Protein AF-A0A1J8Q0C1-F1 (afdb_monomer)

Mean predicted aligned error: 6.51 Å

Radius of gyration: 14.97 Å; Cα contacts (8 Å, |Δi|>4): 74; chains: 1; bounding box: 35×25×44 Å

Organism: NCBI:txid180088

Foldseek 3Di:
DKDKDKDWDDDPNDIDIDMDIDDDDDPPPPPPCPVVVVVVVVVVVVVLLVCLQVVHDDDPSSVNVQCCCCPVVVDRSNVVNPPPDDD

Sequence (87 aa):
MGKVYSGSYTCAGHVVLYLVVVKIGKPSERSRLDNRGQRDSQMVIMHFLNKAHFNTLMNPLELEISHQIKNAIGVNPTFLTHQQTRI

Nearest PDB structures (foldseek):
  8oou-assembly1_A  TM=4.116E-01  e=1.565E+00  Respiratory syncytial virus
  4u1e-assembly1_G  TM=5.614E-01  e=3.805E+00  Saccharomyces cerevisiae S288C
  6dt7-assembly1_B  TM=3.253E-01  e=7.178E+00  Enquatrovirus N4

Secondary structure (DSSP, 8-state):
--EEEEEEEEETTEEEEEEEEE----TT--SSHHHHHHHHHHHHHHHHHHHHHHTPPPPHHHHHHHHIIIIIS---GGGGT------

Structure (mmCIF, N/CA/C/O backbone):
data_AF-A0A1J8Q0C1-F1
#
_entry.id   AF-A0A1J8Q0C1-F1
#
loop_
_atom_site.group_PDB
_atom_site.id
_atom_site.type_symbol
_atom_site.label_atom_id
_atom_site.label_alt_id
_atom_site.label_comp_id
_atom_site.label_asym_id
_atom_site.label_entity_id
_atom_site.label_seq_id
_atom_site.pdbx_PDB_ins_code
_atom_site.Cartn_x
_atom_site.Cartn_y
_atom_site.Cartn_z
_atom_site.occupancy
_atom_site.B_iso_or_equiv
_atom_site.auth_seq_id
_ato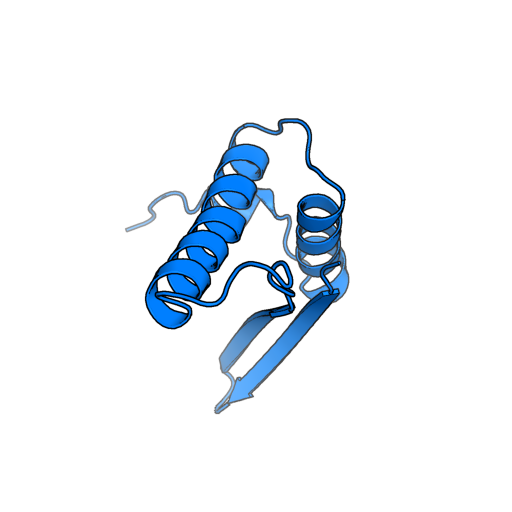m_site.auth_comp_id
_atom_site.auth_asym_id
_atom_site.auth_atom_id
_atom_site.pdbx_PDB_model_num
ATOM 1 N N . MET A 1 1 ? 3.586 4.883 -12.320 1.00 66.44 1 MET A N 1
ATOM 2 C CA . MET A 1 1 ? 2.307 5.521 -11.942 1.00 66.44 1 MET A CA 1
ATOM 3 C C . MET A 1 1 ? 1.451 4.447 -11.301 1.00 66.44 1 MET A C 1
ATOM 5 O O . MET A 1 1 ? 1.259 3.417 -11.937 1.00 66.44 1 MET A O 1
ATOM 9 N N . GLY A 1 2 ? 1.058 4.626 -10.042 1.00 84.88 2 GLY A N 1
ATOM 10 C CA . GLY A 1 2 ? 0.209 3.675 -9.328 1.00 84.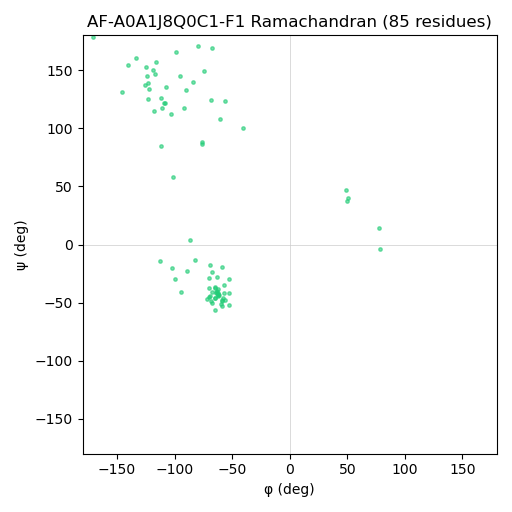88 2 GLY A CA 1
ATOM 11 C C . GLY A 1 2 ? -1.096 4.339 -8.911 1.00 84.88 2 GLY A C 1
ATOM 12 O O . GLY A 1 2 ? -1.113 5.551 -8.706 1.00 84.88 2 GLY A O 1
ATOM 13 N N . LYS A 1 3 ? -2.175 3.566 -8.820 1.00 93.50 3 LYS A N 1
ATOM 14 C CA . LYS A 1 3 ? -3.446 4.000 -8.228 1.00 93.50 3 LYS A CA 1
ATOM 15 C C . LYS A 1 3 ? -3.814 3.041 -7.111 1.00 93.50 3 LYS A C 1
ATOM 17 O O . LYS A 1 3 ? -3.552 1.846 -7.225 1.00 93.50 3 LYS A O 1
ATOM 22 N N . VAL A 1 4 ? -4.421 3.562 -6.056 1.00 94.75 4 VAL A N 1
ATOM 23 C CA . VAL A 1 4 ? -4.881 2.763 -4.925 1.00 94.75 4 VAL A CA 1
ATOM 24 C C . VAL A 1 4 ? -6.371 2.998 -4.770 1.00 94.75 4 VAL A C 1
ATOM 26 O O . VAL A 1 4 ? -6.835 4.133 -4.825 1.00 94.75 4 VAL A O 1
ATOM 29 N N . TYR A 1 5 ? -7.105 1.913 -4.594 1.00 94.44 5 TYR A N 1
ATOM 30 C CA . TYR A 1 5 ? -8.527 1.916 -4.299 1.00 94.44 5 TYR A CA 1
ATOM 31 C C . TYR A 1 5 ? -8.756 1.116 -3.026 1.00 94.44 5 TYR A C 1
ATOM 33 O O . TYR A 1 5 ? -7.997 0.195 -2.722 1.00 94.44 5 TYR A O 1
ATOM 41 N N . SER A 1 6 ? -9.818 1.435 -2.307 1.00 94.00 6 SER A N 1
ATOM 42 C CA . SER A 1 6 ? -10.255 0.688 -1.134 1.00 94.00 6 SER A CA 1
ATOM 43 C C . SER A 1 6 ? -11.753 0.430 -1.203 1.00 94.00 6 SER A C 1
ATOM 45 O O . SER A 1 6 ? -12.479 1.081 -1.958 1.00 94.00 6 SER A O 1
ATOM 47 N N . GLY A 1 7 ? -12.211 -0.558 -0.445 1.00 91.12 7 GLY A N 1
ATOM 48 C CA . GLY A 1 7 ? -13.624 -0.875 -0.339 1.00 91.12 7 GLY A CA 1
ATOM 49 C C . GLY A 1 7 ? -13.904 -1.893 0.753 1.00 91.12 7 GLY A C 1
ATOM 50 O O . GLY A 1 7 ? -12.998 -2.391 1.429 1.00 91.12 7 GLY A O 1
ATOM 51 N N . SER A 1 8 ? -15.186 -2.196 0.912 1.00 90.75 8 SER A N 1
ATOM 52 C CA . SER A 1 8 ? -15.679 -3.229 1.808 1.00 90.75 8 SER A CA 1
ATOM 53 C C . SER A 1 8 ? -16.561 -4.202 1.032 1.00 90.75 8 SER A C 1
ATOM 55 O O . SER A 1 8 ? -17.367 -3.818 0.186 1.00 90.75 8 SER A O 1
ATOM 57 N N . TYR A 1 9 ? -16.382 -5.488 1.300 1.00 92.31 9 TYR A N 1
ATOM 58 C CA . TYR A 1 9 ? -17.229 -6.557 0.801 1.00 92.31 9 TYR A CA 1
ATOM 59 C C . TYR A 1 9 ? -18.032 -7.110 1.971 1.00 92.31 9 TYR A C 1
ATOM 61 O O . TYR A 1 9 ? -17.452 -7.543 2.965 1.00 92.31 9 TYR A O 1
ATOM 69 N N . THR A 1 10 ? -19.360 -7.072 1.869 1.00 93.44 10 THR A N 1
ATOM 70 C CA . THR A 1 10 ? -20.250 -7.534 2.941 1.00 93.44 10 THR A CA 1
ATOM 71 C C . THR A 1 10 ? -20.987 -8.789 2.501 1.00 93.44 10 THR A C 1
ATOM 73 O O . THR A 1 10 ? -21.650 -8.784 1.466 1.00 93.44 10 THR A O 1
ATOM 76 N N . CYS A 1 11 ? -20.896 -9.855 3.293 1.00 92.56 11 CYS A N 1
ATOM 77 C CA . CYS A 1 11 ? -21.609 -11.106 3.055 1.00 92.56 11 CYS A CA 1
ATOM 78 C C . CYS A 1 11 ? -22.002 -11.753 4.387 1.00 92.56 11 CYS A C 1
ATOM 80 O O . CYS A 1 11 ? -21.172 -11.856 5.285 1.00 92.56 11 CYS A O 1
ATOM 82 N N . ALA A 1 12 ? -23.264 -12.172 4.526 1.00 93.81 12 ALA A N 1
ATOM 83 C CA . ALA A 1 12 ? -23.787 -12.832 5.732 1.00 93.81 12 ALA A CA 1
ATOM 84 C C . ALA A 1 12 ? -23.474 -12.090 7.054 1.00 93.81 12 ALA A C 1
ATOM 86 O O . ALA A 1 12 ? -23.173 -12.707 8.069 1.00 93.81 12 ALA A O 1
ATOM 87 N N . GLY A 1 13 ? -23.501 -10.753 7.037 1.00 90.50 13 GLY A N 1
ATOM 88 C CA . GLY A 1 13 ? -23.168 -9.925 8.203 1.00 90.50 13 GLY A CA 1
ATOM 89 C C . GLY A 1 13 ? -21.667 -9.774 8.489 1.00 90.50 13 GLY A C 1
ATOM 90 O O . GLY A 1 13 ? -21.300 -8.991 9.360 1.00 90.50 13 GLY A O 1
ATOM 91 N N . HIS A 1 14 ? -20.791 -10.449 7.740 1.00 89.06 14 HIS A N 1
ATOM 92 C CA . HIS A 1 14 ? -19.346 -10.250 7.797 1.00 89.06 14 HIS A CA 1
ATOM 93 C C . HIS A 1 14 ? -18.908 -9.172 6.809 1.00 89.06 14 HIS A C 1
ATOM 95 O O . HIS A 1 14 ? -19.284 -9.203 5.636 1.00 89.06 14 HIS A O 1
ATOM 101 N N . VAL A 1 15 ? -18.074 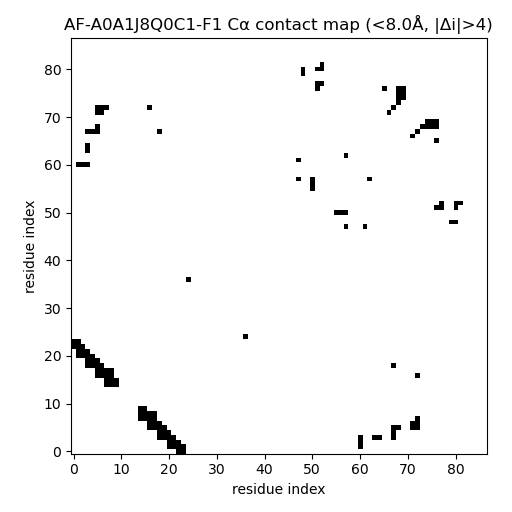-8.244 7.280 1.00 89.12 15 VAL A N 1
ATOM 102 C CA . VAL A 1 15 ? -17.471 -7.190 6.459 1.00 89.12 15 VAL A CA 1
ATOM 103 C C . VAL A 1 15 ? -15.991 -7.497 6.276 1.00 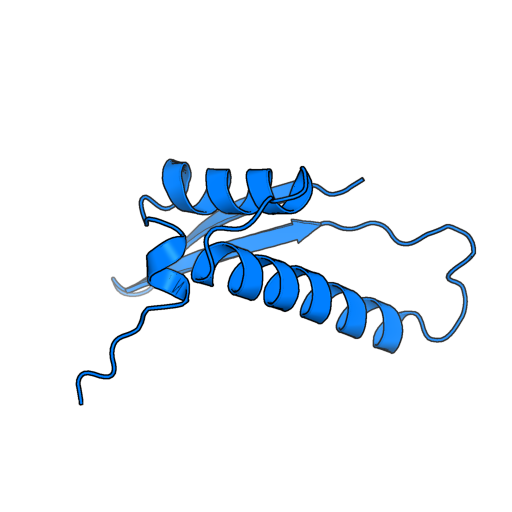89.12 15 VAL A C 1
ATOM 105 O O . VAL A 1 15 ? -15.245 -7.606 7.246 1.00 89.12 15 VAL A O 1
ATOM 108 N N . VAL A 1 16 ? -15.564 -7.618 5.023 1.00 90.75 16 VAL A N 1
ATOM 109 C CA . VAL A 1 16 ? -14.168 -7.810 4.633 1.00 90.75 16 VAL A CA 1
ATOM 110 C C . VAL A 1 16 ? -13.683 -6.548 3.943 1.00 90.75 16 VAL A C 1
ATOM 112 O O . VAL A 1 16 ? -14.195 -6.151 2.899 1.00 90.75 16 VAL A O 1
ATOM 115 N N . LEU A 1 17 ? -12.686 -5.906 4.534 1.00 90.94 17 LEU A N 1
ATOM 116 C CA . LEU A 1 17 ? -12.054 -4.718 3.977 1.00 90.94 17 LEU A CA 1
ATOM 117 C C . LEU A 1 17 ? -10.982 -5.138 2.977 1.00 90.94 17 LEU A C 1
ATOM 119 O O . LEU A 1 17 ? -10.242 -6.092 3.221 1.00 90.94 17 LEU A O 1
ATOM 123 N N . TYR A 1 18 ? -10.877 -4.422 1.863 1.00 91.62 18 TYR A N 1
ATOM 124 C CA . TYR A 1 18 ? -9.881 -4.719 0.842 1.00 91.62 18 TYR A CA 1
ATOM 125 C C . TYR A 1 18 ? -9.267 -3.451 0.251 1.00 91.62 18 TYR A C 1
ATOM 127 O O . TYR A 1 18 ? -9.869 -2.377 0.225 1.00 91.62 18 TYR A O 1
ATOM 135 N N . LEU A 1 19 ? -8.046 -3.609 -0.256 1.00 93.00 19 LEU A N 1
ATOM 136 C CA . LEU A 1 19 ? -7.302 -2.608 -1.011 1.00 93.00 19 LEU A CA 1
ATOM 137 C C . LEU A 1 19 ? -6.915 -3.183 -2.366 1.00 93.00 19 LEU A C 1
ATOM 139 O O . LEU A 1 19 ? -6.480 -4.329 -2.467 1.00 93.00 19 LEU A O 1
ATOM 143 N N . VAL A 1 20 ? -7.026 -2.359 -3.401 1.00 94.88 20 VAL A N 1
ATOM 144 C CA . VAL A 1 20 ? -6.589 -2.681 -4.758 1.00 94.88 20 VAL A CA 1
ATOM 145 C C . VAL A 1 20 ? -5.503 -1.696 -5.155 1.00 94.88 20 VAL A C 1
ATOM 147 O O . VAL A 1 20 ? -5.754 -0.500 -5.293 1.00 94.88 20 VAL A O 1
ATOM 150 N N . VAL A 1 21 ? -4.290 -2.205 -5.361 1.00 93.94 21 VAL A N 1
ATOM 151 C CA . VAL A 1 21 ? -3.150 -1.419 -5.842 1.00 93.94 21 VAL A CA 1
ATOM 152 C C . VAL A 1 21 ? -2.926 -1.732 -7.317 1.00 93.94 21 VAL A C 1
ATOM 154 O O . VAL A 1 21 ? -2.516 -2.832 -7.681 1.00 93.94 21 VAL A O 1
ATOM 157 N N . VAL A 1 22 ? -3.175 -0.749 -8.177 1.00 93.75 22 VAL A N 1
ATOM 158 C CA . VAL A 1 22 ? -2.899 -0.831 -9.612 1.00 93.75 22 VAL A CA 1
ATOM 159 C C . VAL A 1 22 ? -1.505 -0.277 -9.863 1.00 93.75 22 VAL A C 1
ATOM 161 O O . VAL A 1 22 ? -1.255 0.907 -9.634 1.00 93.75 22 VAL A O 1
ATOM 164 N N . LYS A 1 23 ? -0.600 -1.119 -10.365 1.00 89.06 23 LYS A N 1
ATOM 165 C CA . LYS A 1 23 ? 0.733 -0.717 -10.828 1.00 89.06 23 LYS A CA 1
ATOM 166 C C . LYS A 1 23 ? 0.885 -0.976 -12.322 1.00 89.06 23 LYS A C 1
ATOM 168 O O . LYS A 1 23 ? 0.226 -1.846 -12.883 1.00 89.06 23 LYS A O 1
ATOM 173 N N . ILE A 1 24 ? 1.804 -0.246 -12.942 1.00 88.50 24 ILE A N 1
ATOM 174 C CA . ILE A 1 24 ? 2.194 -0.442 -14.337 1.00 88.50 24 ILE A CA 1
ATOM 175 C C . ILE A 1 24 ? 3.699 -0.688 -14.352 1.00 88.50 24 ILE A C 1
ATOM 177 O O . ILE A 1 24 ? 4.459 0.111 -13.797 1.00 88.50 24 ILE A O 1
ATOM 181 N N . GLY A 1 25 ? 4.104 -1.807 -14.952 1.00 85.12 25 GLY A N 1
ATOM 182 C CA . GLY A 1 25 ? 5.507 -2.128 -15.187 1.00 85.12 25 GLY A CA 1
ATOM 183 C C . GLY A 1 25 ? 6.160 -1.187 -16.202 1.00 85.12 25 GLY A C 1
ATOM 184 O O . GLY A 1 25 ? 5.498 -0.405 -16.886 1.00 85.12 25 GLY A O 1
ATOM 185 N N . LYS A 1 26 ? 7.483 -1.246 -16.319 1.00 86.31 26 LYS A N 1
ATOM 186 C CA . LYS A 1 26 ? 8.212 -0.485 -17.343 1.00 86.31 26 LYS A CA 1
ATOM 187 C C . LYS A 1 26 ? 8.010 -1.130 -18.723 1.00 86.31 26 LYS A C 1
ATOM 189 O O . LYS A 1 26 ? 7.966 -2.352 -18.808 1.00 86.31 26 LYS A O 1
ATOM 194 N N . PRO A 1 27 ? 8.021 -0.365 -19.833 1.00 86.75 27 PRO A N 1
ATOM 195 C CA . PRO A 1 27 ? 7.905 -0.931 -21.189 1.00 86.75 27 PRO A CA 1
ATOM 196 C C . PRO A 1 27 ? 9.004 -1.945 -21.571 1.00 86.75 27 PRO A C 1
ATOM 198 O O . PRO A 1 27 ? 8.855 -2.717 -22.521 1.00 86.75 27 PRO A O 1
ATOM 201 N N . SER A 1 28 ? 10.133 -1.918 -20.856 1.00 87.44 28 SER A N 1
ATOM 202 C CA . SER A 1 28 ? 11.252 -2.851 -21.006 1.00 87.44 28 SER A CA 1
ATOM 203 C C . SER A 1 28 ? 11.052 -4.172 -20.259 1.00 87.44 28 SER A C 1
ATOM 205 O O . SER A 1 28 ? 11.775 -5.136 -20.513 1.00 87.44 28 SER A O 1
ATOM 207 N N . GLU A 1 29 ? 10.078 -4.252 -19.354 1.00 83.88 29 GLU A N 1
ATOM 208 C CA . GLU A 1 29 ? 9.727 -5.480 -18.649 1.00 83.88 29 GLU A CA 1
ATOM 209 C C . GLU A 1 29 ? 8.939 -6.368 -19.612 1.00 83.88 29 GLU A C 1
ATOM 211 O O . GLU A 1 29 ? 7.723 -6.289 -19.687 1.00 83.88 29 GLU A O 1
ATOM 216 N N . ARG A 1 30 ? 9.654 -7.163 -20.418 1.00 80.12 30 ARG A N 1
ATOM 217 C CA . ARG A 1 30 ? 9.073 -8.053 -21.444 1.00 80.12 30 ARG A CA 1
ATOM 218 C C . ARG A 1 30 ? 9.245 -9.543 -21.141 1.00 80.12 30 ARG A C 1
ATOM 220 O O . ARG A 1 30 ? 8.593 -10.370 -21.765 1.00 80.12 30 ARG A O 1
ATOM 227 N N . SER A 1 31 ? 10.114 -9.905 -20.196 1.00 81.81 31 SER A N 1
ATOM 228 C CA . SER A 1 31 ? 10.412 -11.294 -19.825 1.00 81.81 31 SER A CA 1
ATOM 229 C C . SER A 1 31 ? 10.020 -11.587 -18.375 1.00 81.81 31 SER A C 1
ATOM 231 O O . SER A 1 31 ? 10.120 -10.719 -17.507 1.00 81.81 31 SER A O 1
ATOM 233 N N . ARG A 1 32 ? 9.576 -12.828 -18.103 1.00 79.31 32 ARG A N 1
ATOM 234 C CA . ARG A 1 32 ? 9.159 -13.309 -16.764 1.00 79.31 32 ARG A CA 1
ATOM 235 C C . ARG A 1 32 ? 8.153 -12.374 -16.070 1.00 79.31 32 ARG A C 1
ATOM 237 O O . ARG A 1 32 ? 8.257 -12.129 -14.868 1.00 79.31 32 ARG A O 1
ATOM 244 N N . LEU A 1 33 ? 7.206 -11.852 -16.855 1.00 73.94 33 LEU A N 1
ATOM 245 C CA . LEU A 1 33 ? 6.208 -10.863 -16.437 1.00 73.94 33 LEU A CA 1
ATOM 246 C C . LEU A 1 33 ? 5.440 -11.290 -15.186 1.00 73.94 33 LEU A C 1
ATOM 248 O O . LEU A 1 33 ? 5.264 -10.480 -14.283 1.00 73.94 33 LEU A O 1
ATOM 252 N N . ASP A 1 34 ? 5.061 -12.564 -15.117 1.00 77.00 34 ASP A N 1
ATOM 253 C CA . ASP A 1 34 ? 4.290 -13.128 -14.010 1.00 77.00 34 ASP A CA 1
ATOM 254 C C . ASP A 1 34 ? 5.078 -13.107 -12.684 1.00 77.00 34 ASP A C 1
ATOM 256 O O . ASP A 1 34 ? 4.711 -12.414 -11.735 1.00 77.00 34 ASP A O 1
ATOM 260 N N . ASN A 1 35 ? 6.266 -13.723 -12.659 1.00 85.38 35 ASN A N 1
ATOM 261 C CA . ASN A 1 35 ? 7.127 -13.760 -11.468 1.00 85.38 35 ASN A CA 1
ATOM 262 C C . ASN A 1 35 ? 7.593 -12.370 -11.011 1.00 85.38 35 ASN A C 1
ATOM 264 O O . ASN A 1 35 ? 7.716 -12.111 -9.813 1.00 85.38 35 ASN A O 1
ATOM 268 N N . ARG A 1 36 ? 7.895 -11.469 -11.955 1.00 86.12 36 ARG A N 1
ATOM 269 C CA . ARG A 1 36 ? 8.267 -10.084 -11.635 1.00 86.12 36 ARG A CA 1
ATOM 270 C C . ARG A 1 36 ? 7.068 -9.332 -11.067 1.00 86.12 36 ARG A C 1
ATOM 272 O O . ARG A 1 36 ? 7.177 -8.725 -10.007 1.00 86.12 36 ARG A O 1
ATOM 279 N N . GLY A 1 37 ? 5.921 -9.427 -11.738 1.00 86.88 37 GLY A N 1
ATOM 280 C CA . GLY A 1 37 ? 4.666 -8.822 -11.317 1.00 86.88 37 GLY A CA 1
ATOM 281 C C . GLY A 1 37 ? 4.320 -9.209 -9.884 1.00 86.88 37 GLY A C 1
ATOM 282 O O . GLY A 1 37 ? 4.146 -8.319 -9.049 1.00 86.88 37 GLY A O 1
ATOM 283 N N . GLN A 1 38 ? 4.326 -10.510 -9.592 1.00 88.44 38 GLN A N 1
ATOM 284 C CA . GLN A 1 38 ? 4.086 -11.053 -8.258 1.00 88.44 38 GLN A CA 1
ATOM 285 C C . GLN A 1 38 ? 5.102 -10.529 -7.236 1.00 88.44 38 GLN A C 1
ATOM 287 O O . GLN A 1 38 ? 4.708 -10.029 -6.181 1.00 88.44 38 GLN A O 1
ATOM 292 N N . ARG A 1 39 ? 6.399 -10.569 -7.567 1.00 90.88 39 ARG A N 1
ATOM 293 C CA . ARG A 1 39 ? 7.462 -10.089 -6.678 1.00 90.88 39 ARG A CA 1
ATOM 294 C C . ARG A 1 39 ? 7.300 -8.617 -6.333 1.00 90.88 39 ARG A C 1
ATOM 296 O O . ARG A 1 39 ? 7.326 -8.291 -5.151 1.00 90.88 39 ARG A O 1
ATOM 303 N N . ASP A 1 40 ? 7.134 -7.718 -7.307 1.00 90.38 40 ASP A N 1
ATOM 304 C CA . ASP A 1 40 ? 7.038 -6.302 -6.935 1.00 90.38 40 ASP A CA 1
ATOM 305 C C . ASP A 1 40 ? 5.722 -5.998 -6.216 1.00 90.38 40 ASP A C 1
ATOM 307 O O . ASP A 1 40 ? 5.701 -5.105 -5.378 1.00 90.38 40 ASP A O 1
ATOM 311 N N . SER A 1 41 ? 4.640 -6.737 -6.489 1.00 90.25 41 SER A N 1
ATOM 312 C CA . SER A 1 41 ? 3.405 -6.6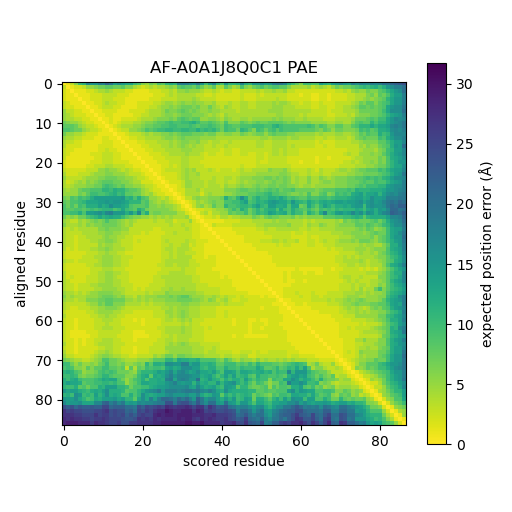04 -5.704 1.00 90.25 41 SER A CA 1
ATOM 313 C C . SER A 1 41 ? 3.636 -6.987 -4.239 1.00 90.25 41 SER A C 1
ATOM 315 O O . SER A 1 41 ? 3.229 -6.251 -3.343 1.00 90.25 41 SER A O 1
ATOM 317 N N . GLN A 1 42 ? 4.363 -8.080 -3.984 1.00 92.50 42 GLN A N 1
ATOM 318 C CA . GLN A 1 42 ? 4.771 -8.459 -2.631 1.00 92.50 42 GLN A CA 1
ATOM 319 C C . GLN A 1 42 ? 5.677 -7.393 -1.996 1.00 92.50 42 GLN A C 1
ATOM 321 O O . GLN A 1 42 ? 5.458 -7.011 -0.849 1.00 92.50 42 GLN A O 1
ATOM 326 N N . MET A 1 43 ? 6.657 -6.870 -2.740 1.00 93.06 43 MET A N 1
ATOM 327 C CA . MET A 1 43 ? 7.570 -5.835 -2.243 1.00 93.06 43 MET A CA 1
ATOM 328 C C . MET A 1 43 ? 6.846 -4.537 -1.886 1.00 93.06 43 MET A C 1
ATOM 330 O O . MET A 1 43 ? 7.171 -3.948 -0.862 1.00 93.06 43 MET A O 1
ATOM 334 N N . VAL A 1 44 ? 5.857 -4.102 -2.674 1.00 93.50 44 VAL A N 1
ATOM 335 C CA . VAL A 1 44 ? 5.058 -2.903 -2.362 1.00 93.50 44 VAL A CA 1
ATOM 336 C C . VAL A 1 44 ? 4.404 -3.031 -0.986 1.00 93.50 44 VAL A C 1
ATOM 338 O O . VAL A 1 44 ? 4.516 -2.117 -0.171 1.00 93.50 44 VAL A O 1
ATOM 341 N N . ILE A 1 45 ? 3.773 -4.173 -0.700 1.00 92.62 45 ILE A N 1
ATOM 342 C CA . ILE A 1 45 ? 3.110 -4.399 0.589 1.00 92.62 45 ILE A CA 1
ATOM 343 C C . ILE A 1 45 ? 4.128 -4.547 1.722 1.00 92.62 45 ILE A C 1
ATOM 345 O O . ILE A 1 45 ? 3.974 -3.909 2.759 1.00 92.62 45 ILE A O 1
ATOM 349 N N . MET A 1 46 ? 5.192 -5.329 1.529 1.00 94.38 46 MET A N 1
ATOM 350 C CA . MET A 1 46 ? 6.207 -5.531 2.570 1.00 94.38 46 MET A CA 1
ATOM 351 C C . MET A 1 46 ? 6.920 -4.230 2.941 1.00 94.38 46 MET A C 1
ATOM 353 O O . MET A 1 46 ? 7.130 -3.949 4.119 1.00 94.38 46 MET A O 1
ATOM 357 N N . HIS A 1 47 ? 7.254 -3.405 1.947 1.00 94.69 47 HIS A N 1
ATOM 358 C CA . HIS A 1 47 ? 7.917 -2.123 2.173 1.00 94.69 47 HIS A CA 1
ATOM 359 C C . HIS A 1 47 ? 6.996 -1.135 2.886 1.00 94.69 47 HIS A C 1
ATOM 361 O O . HIS A 1 47 ? 7.427 -0.464 3.823 1.00 94.69 47 HIS A O 1
ATOM 367 N N . PHE A 1 48 ? 5.718 -1.097 2.498 1.00 94.31 48 PHE A N 1
ATOM 368 C CA . PHE A 1 48 ? 4.698 -0.317 3.189 1.00 94.31 48 PHE A CA 1
ATOM 369 C C . PHE A 1 48 ? 4.558 -0.733 4.659 1.00 94.31 48 PHE A C 1
ATOM 371 O O . PHE A 1 48 ? 4.674 0.115 5.541 1.00 94.31 48 PHE A O 1
ATOM 378 N N . LEU A 1 49 ? 4.363 -2.028 4.935 1.00 93.31 49 LEU A N 1
ATOM 379 C CA . LEU A 1 49 ? 4.179 -2.536 6.298 1.00 93.31 49 LEU A CA 1
ATOM 380 C C . LEU A 1 49 ? 5.410 -2.269 7.168 1.00 93.31 49 LEU A C 1
ATOM 382 O O . LEU A 1 49 ? 5.271 -1.787 8.288 1.00 93.31 49 LEU A O 1
ATOM 386 N N . ASN A 1 50 ? 6.615 -2.496 6.640 1.00 93.94 50 ASN A N 1
ATOM 387 C CA . ASN A 1 50 ? 7.8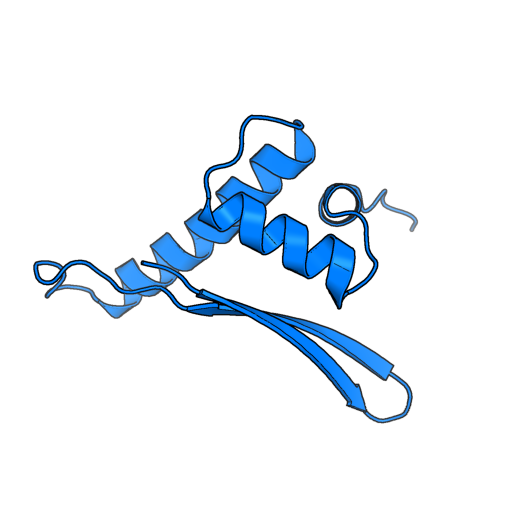56 -2.196 7.350 1.00 93.94 50 ASN A CA 1
ATOM 388 C C . ASN A 1 50 ? 7.933 -0.713 7.749 1.00 93.94 50 ASN A C 1
ATOM 390 O O . ASN A 1 50 ? 8.226 -0.373 8.895 1.00 93.94 50 ASN A O 1
ATOM 394 N N . LYS A 1 51 ? 7.612 0.192 6.820 1.00 93.12 51 LYS A N 1
ATOM 395 C CA . LYS A 1 51 ? 7.636 1.629 7.102 1.00 93.12 51 LYS A CA 1
ATOM 396 C C . LYS A 1 51 ? 6.531 2.081 8.044 1.00 93.12 51 LYS A C 1
ATOM 398 O O . LYS A 1 51 ? 6.787 2.950 8.871 1.00 93.12 51 LYS A O 1
ATOM 403 N N . ALA A 1 52 ? 5.339 1.499 7.932 1.00 90.69 52 ALA A N 1
ATOM 404 C CA . ALA A 1 52 ? 4.222 1.760 8.833 1.00 90.69 52 ALA A CA 1
ATOM 405 C C . ALA A 1 52 ? 4.533 1.298 10.263 1.00 90.69 52 ALA A C 1
ATOM 407 O O . ALA A 1 52 ? 4.151 1.974 11.215 1.00 90.69 52 ALA A O 1
ATOM 408 N N . HIS A 1 53 ? 5.257 0.185 10.412 1.00 89.19 53 HIS A N 1
ATOM 409 C CA . HIS A 1 53 ? 5.698 -0.331 11.706 1.00 89.19 53 HIS A CA 1
ATOM 410 C C . HIS A 1 53 ? 6.730 0.583 12.376 1.00 89.19 53 HIS A C 1
ATOM 412 O O . HIS A 1 53 ? 6.556 0.983 13.521 1.00 89.19 53 HIS A O 1
ATOM 418 N N . PHE A 1 54 ? 7.783 0.966 11.650 1.00 91.50 54 PHE A N 1
ATOM 419 C CA . PHE A 1 54 ? 8.855 1.810 12.194 1.00 91.50 54 PHE A CA 1
ATOM 420 C C . PHE A 1 54 ? 8.585 3.318 12.085 1.00 91.50 54 PHE A C 1
ATOM 422 O O . PHE A 1 54 ? 9.458 4.118 12.412 1.00 91.50 54 PHE A O 1
ATOM 429 N N . ASN A 1 55 ? 7.404 3.713 11.601 1.00 89.38 55 ASN A N 1
ATOM 430 C CA . ASN A 1 55 ? 7.019 5.104 11.358 1.00 89.38 55 ASN A CA 1
ATOM 431 C C . ASN A 1 55 ? 8.083 5.902 10.570 1.00 89.38 55 ASN A C 1
ATOM 433 O O . ASN A 1 55 ? 8.474 7.008 10.942 1.00 89.38 55 ASN A O 1
ATOM 437 N N . THR A 1 56 ? 8.595 5.309 9.488 1.00 93.62 56 THR A N 1
ATOM 438 C CA . THR A 1 56 ? 9.641 5.917 8.643 1.00 93.62 56 THR A CA 1
ATOM 439 C C . THR A 1 56 ? 9.055 6.575 7.393 1.00 93.62 56 THR A C 1
ATOM 441 O O . THR A 1 56 ? 7.898 6.356 7.034 1.00 93.62 56 THR A O 1
ATOM 444 N N . LEU A 1 57 ? 9.861 7.397 6.710 1.00 93.38 57 LEU A N 1
ATOM 445 C CA . LEU A 1 57 ? 9.423 8.184 5.554 1.00 93.38 57 LEU A CA 1
ATOM 446 C C . LEU A 1 57 ? 8.825 7.315 4.437 1.00 93.38 57 LEU A C 1
ATOM 448 O O . LEU A 1 57 ? 9.481 6.430 3.879 1.00 93.38 57 LEU A O 1
ATOM 452 N N . MET A 1 58 ? 7.586 7.629 4.065 1.00 94.75 58 MET A N 1
ATOM 453 C CA . MET A 1 58 ? 6.828 6.946 3.019 1.00 94.75 58 MET A CA 1
ATOM 454 C C . MET A 1 58 ? 6.948 7.666 1.672 1.00 94.75 58 MET A C 1
ATOM 456 O O . MET A 1 58 ? 7.020 8.891 1.608 1.00 94.75 58 MET A O 1
ATOM 460 N N . ASN A 1 59 ? 6.973 6.902 0.581 1.00 93.62 59 ASN A N 1
ATOM 461 C CA . ASN A 1 59 ? 6.873 7.448 -0.773 1.00 93.62 59 ASN A CA 1
ATOM 462 C C . ASN A 1 59 ? 5.400 7.773 -1.124 1.00 93.62 59 ASN A C 1
ATOM 464 O O . ASN A 1 59 ? 4.494 7.378 -0.389 1.00 93.62 59 ASN A O 1
ATOM 468 N N . PRO A 1 60 ? 5.121 8.454 -2.253 1.00 94.81 60 PRO A N 1
ATOM 469 C CA . PRO A 1 60 ? 3.752 8.843 -2.603 1.00 94.81 60 PRO A CA 1
ATOM 470 C C . PRO A 1 60 ? 2.752 7.681 -2.703 1.00 94.81 60 PRO A C 1
ATOM 472 O O . PRO A 1 60 ? 1.596 7.842 -2.328 1.00 94.81 60 PRO A O 1
ATOM 475 N N . LEU A 1 61 ? 3.180 6.502 -3.174 1.00 93.25 61 LEU A N 1
ATOM 476 C CA . LEU A 1 61 ? 2.303 5.328 -3.265 1.00 93.25 61 LEU A CA 1
ATOM 477 C C . LEU A 1 61 ? 1.947 4.796 -1.871 1.00 93.25 61 LEU A C 1
ATOM 479 O O . LEU A 1 61 ? 0.794 4.486 -1.602 1.00 93.25 61 LEU A O 1
ATOM 483 N N . GLU A 1 62 ? 2.933 4.711 -0.982 1.00 94.25 62 GLU A N 1
ATOM 484 C CA . GLU A 1 62 ? 2.758 4.284 0.410 1.00 94.25 62 GLU A CA 1
ATOM 485 C C . GLU A 1 62 ? 1.889 5.267 1.206 1.00 94.25 62 GLU A C 1
ATOM 487 O O . GLU A 1 62 ? 1.061 4.844 2.011 1.00 94.25 62 GLU A O 1
ATOM 492 N N . LEU A 1 63 ? 2.034 6.572 0.954 1.00 93.31 63 LEU A N 1
ATOM 493 C CA . LEU A 1 63 ? 1.176 7.602 1.541 1.00 93.31 63 LEU A CA 1
ATOM 494 C C . LEU A 1 63 ? -0.275 7.463 1.074 1.00 93.31 63 LEU A C 1
ATOM 496 O O . LEU A 1 63 ? -1.180 7.562 1.898 1.00 93.31 63 LEU A O 1
ATOM 500 N N . GLU A 1 64 ? -0.502 7.178 -0.210 1.00 94.12 64 GLU A N 1
ATOM 501 C CA . GLU A 1 64 ? -1.850 6.920 -0.723 1.00 94.12 64 GLU A CA 1
ATOM 502 C C . GLU A 1 64 ? -2.453 5.650 -0.095 1.00 94.12 64 GLU A C 1
ATOM 504 O O . GLU A 1 64 ? -3.608 5.661 0.322 1.00 94.12 64 GLU A O 1
ATOM 509 N N . ILE A 1 65 ? -1.669 4.575 0.067 1.00 94.06 65 ILE A N 1
ATOM 510 C CA . ILE A 1 65 ? -2.111 3.367 0.787 1.00 94.06 65 ILE A CA 1
ATOM 511 C C . ILE A 1 65 ? -2.506 3.716 2.232 1.00 94.06 65 ILE A C 1
ATOM 513 O O . ILE A 1 65 ? -3.604 3.362 2.667 1.00 94.06 65 ILE A O 1
ATOM 517 N N . SER A 1 66 ? -1.664 4.460 2.959 1.00 91.94 66 SER A N 1
ATOM 518 C CA . SER A 1 66 ? -1.975 4.947 4.313 1.00 91.94 66 SER A CA 1
ATOM 519 C C . SER A 1 66 ? -3.252 5.789 4.354 1.00 91.94 66 SER A C 1
ATOM 521 O O . SER A 1 66 ? -4.057 5.640 5.273 1.00 91.94 66 SER A O 1
ATOM 523 N N . HIS A 1 67 ? -3.453 6.662 3.366 1.00 91.62 67 HIS A N 1
ATOM 524 C CA . HIS A 1 67 ? -4.628 7.521 3.263 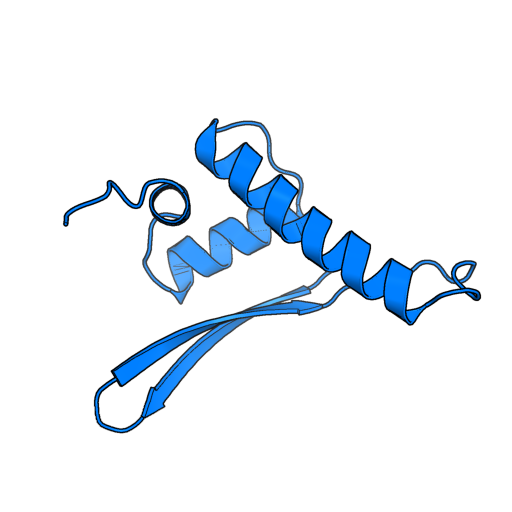1.00 91.62 67 HIS A CA 1
ATOM 525 C C . HIS A 1 67 ? -5.911 6.705 3.057 1.00 91.62 67 HIS A C 1
ATOM 527 O O . HIS A 1 67 ? -6.888 6.914 3.775 1.00 91.62 67 HIS A O 1
ATOM 533 N N . GLN A 1 68 ? -5.894 5.724 2.150 1.00 92.12 68 GLN A N 1
ATOM 534 C CA . GLN A 1 68 ? -7.024 4.824 1.902 1.00 92.12 68 GLN A CA 1
ATOM 535 C C . GLN A 1 68 ? -7.377 3.989 3.146 1.00 92.12 68 GLN A C 1
ATOM 537 O O . GLN A 1 68 ? -8.549 3.881 3.510 1.00 92.12 68 GLN A O 1
ATOM 542 N N . ILE A 1 69 ? -6.372 3.462 3.856 1.00 89.38 69 ILE A N 1
ATOM 543 C CA . ILE A 1 69 ? -6.575 2.705 5.103 1.00 89.38 69 ILE A CA 1
ATOM 544 C C . ILE A 1 69 ? -7.161 3.597 6.209 1.00 89.38 69 ILE A C 1
ATOM 546 O O . ILE A 1 69 ? -8.125 3.220 6.875 1.00 89.38 69 ILE A O 1
ATOM 550 N N . LYS A 1 70 ? -6.615 4.802 6.391 1.00 86.06 70 LYS A N 1
ATOM 551 C CA . LYS A 1 70 ? -7.050 5.696 7.467 1.00 86.06 70 LYS A CA 1
ATOM 552 C C . LYS A 1 70 ? -8.435 6.285 7.218 1.00 86.06 70 LYS A C 1
ATOM 554 O O . LYS A 1 70 ? -9.259 6.293 8.126 1.00 86.06 70 LYS A O 1
ATOM 559 N N . ASN A 1 71 ? -8.684 6.784 6.011 1.00 81.56 71 ASN A N 1
ATOM 560 C CA . ASN A 1 71 ? -9.832 7.650 5.745 1.00 81.56 71 ASN A CA 1
ATOM 561 C C . ASN A 1 71 ? -11.013 6.917 5.106 1.00 81.56 71 ASN A C 1
ATOM 563 O O . ASN A 1 71 ? -12.149 7.316 5.332 1.00 81.56 71 ASN A O 1
ATOM 567 N N . ALA A 1 72 ? -10.768 5.855 4.333 1.00 76.12 72 ALA A N 1
ATOM 568 C CA . ALA A 1 72 ? -11.847 5.074 3.728 1.00 76.12 72 ALA A CA 1
ATOM 569 C C . ALA A 1 72 ? -12.229 3.867 4.593 1.00 76.12 72 ALA A C 1
ATOM 571 O O . ALA A 1 72 ? -13.407 3.561 4.753 1.00 76.12 72 ALA A O 1
ATOM 572 N N . ILE A 1 73 ? -11.228 3.193 5.164 1.00 79.00 73 ILE A N 1
ATOM 573 C CA . ILE A 1 73 ? -11.433 2.003 5.999 1.00 79.00 73 ILE A CA 1
ATOM 574 C C . ILE A 1 73 ? -11.626 2.372 7.485 1.00 79.00 73 ILE A C 1
ATOM 576 O O . ILE A 1 73 ? -12.242 1.616 8.233 1.00 79.00 73 ILE A O 1
ATOM 580 N N . GLY A 1 74 ? -11.145 3.541 7.924 1.00 77.00 74 GLY A N 1
ATOM 581 C CA . GLY A 1 74 ? -11.307 4.015 9.305 1.00 77.00 74 GLY A CA 1
ATOM 582 C C . GLY A 1 74 ? -10.365 3.351 10.315 1.00 77.00 74 GLY A C 1
ATOM 583 O O . GLY A 1 74 ? -10.574 3.462 11.521 1.00 77.00 74 GLY A O 1
ATOM 584 N N . VAL A 1 75 ? -9.323 2.656 9.847 1.00 76.12 75 VAL A N 1
ATOM 585 C CA . VAL A 1 75 ? -8.343 1.961 10.694 1.00 76.12 75 VAL A CA 1
ATOM 586 C C . VAL A 1 75 ? -7.026 2.727 10.655 1.00 76.12 75 VAL A C 1
ATOM 588 O O . VAL A 1 75 ? -6.572 3.130 9.589 1.00 76.12 75 VAL A O 1
ATOM 591 N N . ASN A 1 76 ? -6.367 2.935 11.799 1.00 73.38 76 ASN A N 1
ATOM 592 C CA . ASN A 1 76 ? -5.016 3.501 11.771 1.00 73.38 76 ASN A CA 1
ATOM 593 C C . ASN A 1 76 ? -4.048 2.469 11.142 1.00 73.38 76 ASN A C 1
ATOM 595 O O . ASN A 1 76 ? -3.963 1.352 11.659 1.00 73.38 76 ASN A O 1
ATOM 599 N N . PRO A 1 77 ? -3.303 2.820 10.072 1.00 69.38 77 PRO A N 1
ATOM 600 C CA . PRO A 1 77 ? -2.405 1.898 9.372 1.00 69.38 77 PRO A CA 1
ATOM 601 C C . PRO A 1 77 ? -1.390 1.177 10.266 1.00 69.38 77 PRO A C 1
ATOM 603 O O . PRO A 1 77 ? -1.026 0.038 9.982 1.00 69.38 77 PRO A O 1
ATOM 606 N N . THR A 1 78 ? -0.963 1.797 11.368 1.00 68.94 78 THR A N 1
ATOM 607 C CA . THR A 1 78 ? -0.035 1.196 12.337 1.00 68.94 78 THR A CA 1
ATOM 608 C C . THR A 1 78 ? -0.628 -0.056 13.004 1.00 68.94 78 THR A C 1
ATOM 610 O O . THR A 1 78 ? 0.106 -0.985 13.323 1.00 68.94 78 THR A O 1
ATOM 613 N N . PHE A 1 79 ? -1.955 -0.177 13.131 1.00 68.69 79 PHE A N 1
ATOM 614 C CA . PHE A 1 79 ? -2.585 -1.387 13.683 1.00 68.69 79 PHE A CA 1
ATOM 615 C C . PHE A 1 79 ? -2.478 -2.619 12.776 1.00 68.69 79 PHE A C 1
ATOM 617 O O . PHE A 1 79 ? -2.627 -3.734 13.268 1.00 68.69 79 PHE A O 1
ATOM 624 N N . LEU A 1 80 ? -2.181 -2.459 11.479 1.00 63.41 80 LEU A N 1
ATOM 625 C CA . LEU A 1 80 ? -1.996 -3.602 10.574 1.00 63.41 80 LEU A CA 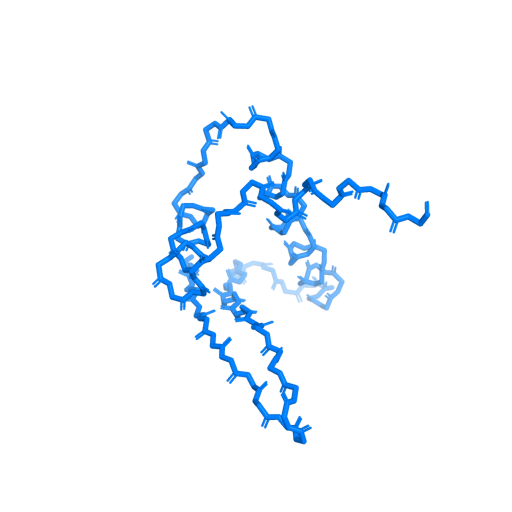1
ATOM 626 C C . LEU A 1 80 ? -0.743 -4.422 10.906 1.00 63.41 80 LEU A C 1
ATOM 628 O O . LEU A 1 80 ? -0.679 -5.599 10.567 1.00 63.41 80 LEU A O 1
ATOM 632 N N . THR A 1 81 ? 0.248 -3.812 11.562 1.00 58.84 81 THR A N 1
ATOM 633 C CA . THR A 1 81 ? 1.496 -4.479 11.967 1.00 58.84 81 THR A CA 1
ATOM 634 C C . THR A 1 81 ? 1.507 -4.839 13.451 1.00 58.84 81 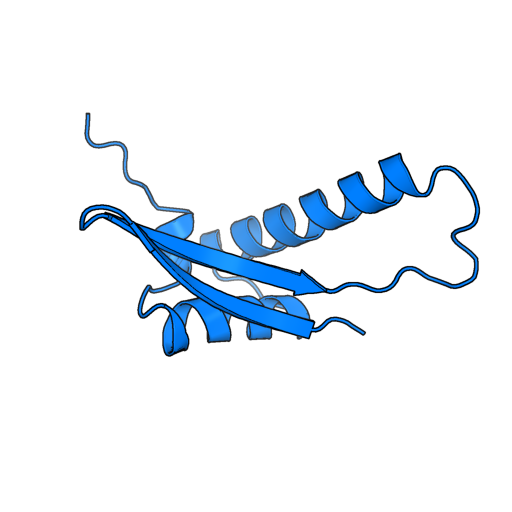THR A C 1
ATOM 636 O O . THR A 1 81 ? 2.231 -5.742 13.857 1.00 58.84 81 THR A O 1
ATOM 639 N N . HIS A 1 82 ? 0.657 -4.188 14.251 1.00 55.59 82 HIS A N 1
ATOM 640 C CA . HIS A 1 82 ? 0.451 -4.466 15.670 1.00 55.59 82 HIS A CA 1
ATOM 641 C C . HIS A 1 82 ? -0.823 -5.290 15.905 1.00 55.59 82 HIS A C 1
ATOM 643 O O . HIS A 1 82 ? -1.709 -4.895 16.660 1.00 55.59 82 HIS A O 1
ATOM 649 N N . GLN A 1 83 ? -0.911 -6.476 15.302 1.00 46.22 83 GLN A N 1
ATOM 650 C CA . GLN A 1 83 ? -1.735 -7.534 15.886 1.00 46.22 83 GLN A CA 1
ATOM 651 C C . GLN A 1 83 ? -0.944 -8.106 17.060 1.00 46.22 83 GLN A C 1
ATOM 653 O O . GLN A 1 83 ? -0.135 -9.018 16.915 1.00 46.22 83 GLN A O 1
ATOM 658 N N . GLN A 1 84 ? -1.123 -7.495 18.230 1.00 39.56 84 GLN A N 1
ATOM 659 C CA . GLN A 1 84 ? -0.687 -8.081 19.483 1.00 39.56 84 GLN A CA 1
ATOM 660 C C . GLN A 1 84 ? -1.441 -9.399 19.632 1.00 39.56 84 GLN A C 1
ATOM 662 O O . GLN A 1 84 ? -2.656 -9.399 19.821 1.00 39.56 84 GLN A O 1
ATOM 667 N N . THR A 1 85 ? -0.711 -10.498 19.471 1.00 37.50 85 THR A N 1
ATOM 668 C CA . THR A 1 85 ? -1.124 -11.869 19.746 1.00 37.50 85 THR A CA 1
ATOM 669 C C . THR A 1 85 ? -1.941 -11.904 21.035 1.00 37.50 85 THR A C 1
ATOM 671 O O . THR A 1 85 ? -1.393 -11.833 22.133 1.00 37.50 85 THR A O 1
ATOM 674 N N . ARG A 1 86 ? -3.266 -11.947 20.903 1.00 33.91 86 ARG A N 1
ATOM 675 C CA . ARG A 1 86 ? -4.178 -12.353 21.967 1.00 33.91 86 ARG A CA 1
ATOM 676 C C . ARG A 1 86 ? -4.785 -13.670 21.521 1.00 33.91 86 ARG A C 1
ATOM 678 O O . ARG A 1 86 ? -5.835 -13.695 20.884 1.00 33.91 86 ARG A O 1
ATOM 685 N N . ILE A 1 87 ? -4.035 -14.727 21.807 1.00 39.38 87 ILE A N 1
ATOM 686 C CA . ILE A 1 87 ? -4.565 -16.054 22.109 1.00 39.38 87 ILE A CA 1
ATOM 687 C C . ILE A 1 87 ? -4.343 -16.248 23.605 1.00 39.38 87 ILE A C 1
ATOM 689 O O . ILE A 1 87 ? -3.259 -15.819 24.067 1.00 39.38 87 ILE A O 1
#

Solvent-accessible surface area (backbone atoms only — not comparable to full-atom values): 5404 Å² total; per-residue (Å²): 115,71,51,73,49,67,52,75,49,76,55,97,92,44,76,46,76,49,75,47,77,49,76,62,82,59,94,82,68,78,67,66,56,65,66,49,52,54,49,54,54,51,47,54,51,53,53,39,49,54,29,45,62,71,72,47,94,68,54,74,68,45,47,48,51,43,47,41,35,37,71,75,68,67,40,64,55,49,54,78,69,57,71,72,85,81,126

pLDDT: mean 84.46, std 14.14, range [33.91, 94.88]